Protein AF-A0A2A6E098-F1 (afdb_monomer)

Sequence (127 aa):
MRAETLWKKLKRRLKMRRQWLHFASVLVLPAALTAVSAMISPAATAGKGDAYFGIDRDGRLVLFDGPPREERAIRTFFQLDIERMESSLPSSYVEQLKKGVRVADADEFNSVLSTLADFAKEPAERS

Nearest PDB structures (foldseek):
  2y8q-assembly1_B  TM=2.035E-01  e=2.017E+00  Homo sapiens
  6t83-assembly1_Ey  TM=1.367E-01  e=2.287E+00  Saccharomyces cerevisiae
  5jus-assembly1_J  TM=1.683E-01  e=7.522E+00  Saccharomyces cerevisiae

InterPro domains:
  IPR015050 Bypass of forespore C, C-terminal [PF08955] (47-116)
  IPR038117 Bypass of forespore C, C-terminal domain superfamily [G3DSA:3.30.70.1740] (40-121)

Organism: NCBI:txid1906605

Radius of gyration: 22.94 Å; Cα contacts (8 Å, |Δi|>4): 121; chains: 1; bounding box: 68×32×40 Å

Foldseek 3Di:
DPPPPVVVVVVVPPPDDDDPPPPDDDDDDDDDDDDDDDDDDVPPVPDDFQWWWAADPQQWTFIFRPWDDPVGTPDTDAHFPVVVCPVPDDPVVNVCRHRTDTDRDDVSVVVVCVVRVVRGDDPPPDD

Structure 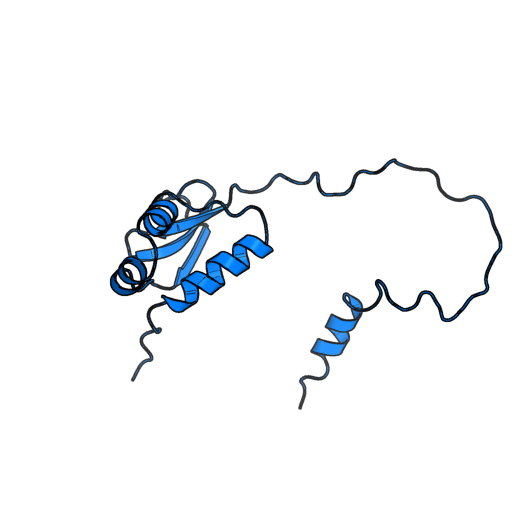(mmCIF, N/CA/C/O backbone):
data_AF-A0A2A6E098-F1
#
_entry.id   AF-A0A2A6E098-F1
#
loop_
_atom_site.group_PDB
_atom_site.id
_atom_site.type_symbol
_atom_site.label_atom_id
_atom_site.label_alt_id
_atom_site.label_comp_id
_atom_site.label_asym_id
_atom_site.label_entity_id
_atom_site.label_seq_id
_atom_site.pdbx_PDB_ins_code
_atom_site.Cartn_x
_atom_site.Cartn_y
_atom_site.Cartn_z
_atom_site.occupancy
_atom_site.B_iso_or_equiv
_atom_site.auth_seq_id
_atom_site.auth_comp_id
_atom_site.auth_asym_id
_atom_site.auth_atom_id
_atom_site.pdbx_PDB_model_num
ATOM 1 N N . MET A 1 1 ? 21.070 -20.381 25.158 1.00 49.50 1 MET A N 1
ATOM 2 C CA . MET A 1 1 ? 22.321 -20.705 24.423 1.00 49.50 1 MET A CA 1
ATOM 3 C C . MET A 1 1 ? 21.923 -21.277 23.061 1.00 49.50 1 MET A C 1
ATOM 5 O O . MET A 1 1 ? 21.384 -22.365 23.030 1.00 49.50 1 MET A O 1
ATOM 9 N N . ARG A 1 2 ? 21.973 -20.576 21.923 1.00 52.66 2 ARG A N 1
ATOM 10 C CA . ARG A 1 2 ? 23.168 -20.192 21.151 1.00 52.66 2 ARG A CA 1
ATOM 11 C C . ARG A 1 2 ? 22.784 -19.076 20.152 1.00 52.66 2 ARG A C 1
ATOM 13 O O . ARG A 1 2 ? 22.566 -19.337 18.977 1.00 52.66 2 ARG A O 1
ATOM 20 N N . ALA A 1 3 ? 22.724 -17.829 20.620 1.00 46.00 3 ALA A N 1
ATOM 21 C CA . ALA A 1 3 ? 22.670 -16.641 19.752 1.00 46.00 3 ALA A CA 1
ATOM 22 C C . ALA A 1 3 ? 24.078 -16.201 19.275 1.00 46.00 3 ALA A C 1
ATOM 24 O O . ALA A 1 3 ? 24.237 -15.223 18.550 1.00 46.00 3 ALA A O 1
ATOM 25 N N . GLU A 1 4 ? 25.126 -16.936 19.663 1.00 50.16 4 GLU A N 1
ATOM 26 C CA . GLU A 1 4 ? 26.529 -16.547 19.466 1.00 50.16 4 GLU A CA 1
ATOM 27 C C . GLU A 1 4 ? 27.113 -16.894 18.087 1.00 50.16 4 GLU A C 1
ATOM 29 O O . GLU A 1 4 ? 28.187 -16.411 17.722 1.00 50.16 4 GLU A O 1
ATOM 34 N N . THR A 1 5 ? 26.430 -17.709 17.280 1.00 59.97 5 THR A N 1
ATOM 35 C CA . THR A 1 5 ? 26.959 -18.151 15.977 1.00 59.97 5 THR A CA 1
ATOM 36 C C . THR A 1 5 ? 26.499 -17.281 14.809 1.00 59.97 5 THR A C 1
ATOM 38 O O . THR A 1 5 ? 27.184 -17.226 13.786 1.00 59.97 5 THR A O 1
ATOM 41 N N . LEU A 1 6 ? 25.400 -16.532 14.962 1.00 51.75 6 LEU A N 1
ATOM 42 C CA . LEU A 1 6 ? 24.876 -15.660 13.903 1.00 51.75 6 LEU A CA 1
ATOM 43 C C . LEU A 1 6 ? 25.537 -14.276 13.902 1.00 51.75 6 LEU A C 1
ATOM 45 O O . LEU A 1 6 ? 25.833 -13.735 12.836 1.00 51.75 6 LEU A O 1
ATOM 49 N N . TRP A 1 7 ? 25.915 -13.75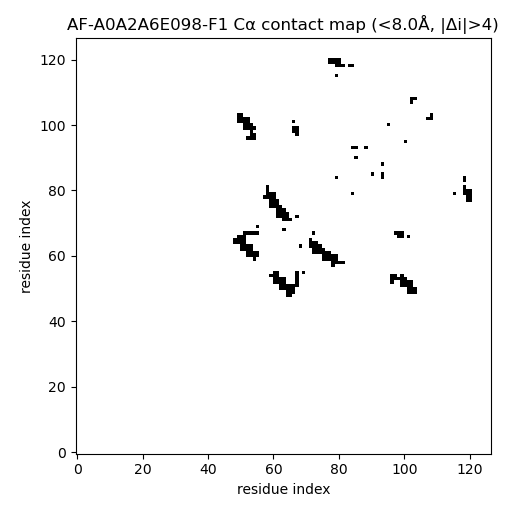3 15.072 1.00 45.97 7 TRP A N 1
ATOM 50 C CA . TRP A 1 7 ? 26.640 -12.481 15.168 1.00 45.97 7 TRP A CA 1
ATOM 51 C C . TRP A 1 7 ? 28.086 -12.579 14.649 1.00 45.97 7 TRP A C 1
ATOM 53 O O . TRP A 1 7 ? 28.615 -11.624 14.077 1.00 45.97 7 TRP A O 1
ATOM 63 N N . LYS A 1 8 ? 28.721 -13.760 14.761 1.00 52.34 8 LYS A N 1
ATOM 64 C CA . LYS A 1 8 ? 30.046 -14.034 14.168 1.00 52.34 8 LYS A CA 1
ATOM 65 C C . LYS A 1 8 ? 30.011 -14.082 12.634 1.00 52.34 8 LYS A C 1
ATOM 67 O O . LYS A 1 8 ? 30.988 -13.683 12.002 1.00 52.34 8 LYS A O 1
AT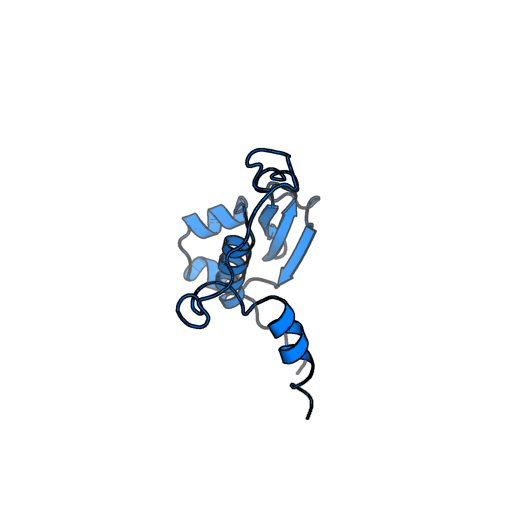OM 72 N N . LYS A 1 9 ? 28.891 -14.499 12.029 1.00 55.03 9 LYS A N 1
ATOM 73 C CA . LYS A 1 9 ? 28.685 -14.433 10.570 1.00 55.03 9 LYS A CA 1
ATOM 74 C C . LYS A 1 9 ? 28.370 -13.012 10.100 1.00 55.03 9 LYS A C 1
ATOM 76 O O . LYS A 1 9 ? 28.888 -12.594 9.069 1.00 55.03 9 LYS A O 1
ATOM 81 N N . LEU A 1 10 ? 27.609 -12.250 10.886 1.00 54.34 10 LEU A N 1
ATOM 82 C CA . LEU A 1 10 ? 27.246 -10.872 10.550 1.00 54.34 10 LEU A CA 1
ATOM 83 C C . LEU A 1 10 ? 28.434 -9.899 10.676 1.00 54.34 10 LEU A C 1
ATOM 85 O O . LEU A 1 10 ? 28.627 -9.020 9.833 1.00 54.34 10 LEU A O 1
ATOM 89 N N . LYS A 1 11 ? 29.334 -10.128 11.643 1.00 48.25 11 LYS A N 1
ATOM 90 C CA . LYS A 1 11 ? 30.598 -9.376 11.762 1.00 48.25 11 LYS A CA 1
ATOM 91 C C . LYS A 1 11 ? 31.553 -9.556 10.577 1.00 48.25 11 LYS A C 1
ATOM 93 O O . LYS A 1 11 ? 32.455 -8.740 10.424 1.00 48.25 11 LYS A O 1
ATOM 98 N N . ARG A 1 12 ? 31.351 -10.562 9.717 1.00 55.78 12 ARG A N 1
ATOM 99 C CA . ARG A 1 12 ? 32.166 -10.784 8.509 1.00 55.78 12 ARG A CA 1
ATOM 100 C C . ARG A 1 12 ? 31.788 -9.887 7.329 1.00 55.78 12 ARG A C 1
ATOM 102 O O . ARG A 1 12 ? 32.488 -9.904 6.322 1.00 55.78 12 ARG A O 1
ATOM 109 N N . ARG A 1 13 ? 30.704 -9.111 7.434 1.00 51.31 13 ARG A N 1
ATOM 110 C CA . ARG A 1 13 ? 30.254 -8.213 6.358 1.00 51.31 13 ARG A CA 1
ATOM 111 C C . ARG A 1 13 ? 30.014 -6.766 6.779 1.00 51.31 13 ARG A C 1
ATOM 113 O O . ARG A 1 13 ? 29.947 -5.929 5.889 1.00 51.31 13 ARG A O 1
ATOM 120 N N . LEU A 1 14 ? 29.928 -6.449 8.078 1.00 55.81 14 LEU A N 1
ATOM 121 C CA . LEU A 1 14 ? 29.440 -5.126 8.501 1.00 55.81 14 LEU A CA 1
ATOM 122 C C . LEU A 1 14 ? 30.371 -4.258 9.355 1.00 55.81 14 LEU A C 1
ATOM 124 O O . LEU A 1 14 ? 30.031 -3.110 9.615 1.00 55.81 14 LEU A O 1
ATOM 128 N N . LYS A 1 15 ? 31.540 -4.732 9.794 1.00 51.31 15 LYS A N 1
ATOM 129 C CA . LYS A 1 15 ? 32.429 -3.898 10.618 1.00 51.31 15 LYS A CA 1
ATOM 130 C C . LYS A 1 15 ? 33.829 -3.836 10.044 1.00 51.31 15 LYS A C 1
ATOM 132 O O . LYS A 1 15 ? 34.723 -4.473 10.569 1.00 51.31 15 LYS A O 1
ATOM 137 N N . MET A 1 16 ? 34.001 -3.058 8.982 1.00 53.78 16 MET A N 1
ATOM 138 C CA . MET A 1 16 ? 35.251 -2.334 8.724 1.00 53.78 16 MET A CA 1
ATOM 139 C C . MET A 1 16 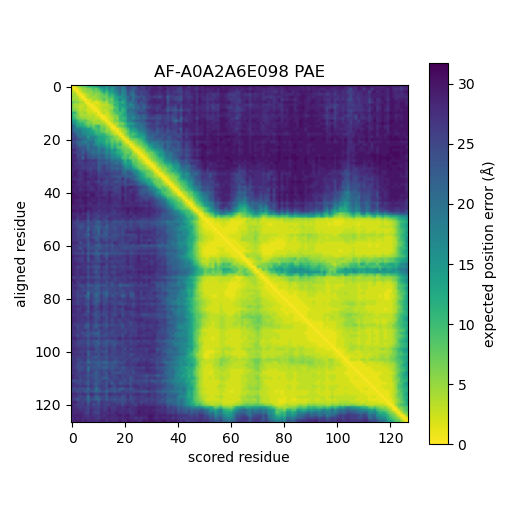? 35.047 -1.325 7.594 1.00 53.78 16 MET A C 1
ATOM 141 O O . MET A 1 16 ? 35.651 -1.405 6.533 1.00 53.78 16 MET A O 1
ATOM 145 N N . ARG A 1 17 ? 34.184 -0.336 7.818 1.00 54.56 17 ARG A N 1
ATOM 146 C CA . ARG A 1 17 ? 34.338 0.953 7.151 1.00 54.56 17 ARG A CA 1
ATOM 147 C C . ARG A 1 17 ? 34.087 2.045 8.177 1.00 54.56 17 ARG A C 1
ATOM 149 O O . ARG A 1 17 ? 32.995 2.138 8.723 1.00 54.56 17 ARG A O 1
ATOM 156 N N . ARG A 1 18 ? 35.122 2.880 8.348 1.00 52.22 18 ARG A N 1
ATOM 157 C CA . ARG A 1 18 ? 35.027 4.326 8.611 1.00 52.22 18 ARG A CA 1
ATOM 158 C C . ARG A 1 18 ? 35.335 4.881 10.011 1.00 52.22 18 ARG A C 1
ATOM 160 O O . ARG A 1 18 ? 35.027 6.043 10.233 1.00 52.22 18 ARG A O 1
ATOM 167 N N . GLN A 1 19 ? 36.026 4.154 10.905 1.00 56.03 19 GLN A N 1
ATOM 168 C CA . GLN A 1 19 ? 36.576 4.803 12.120 1.00 56.03 19 GLN A CA 1
ATOM 169 C C . GLN A 1 19 ? 37.881 4.226 12.711 1.00 56.03 19 GLN A C 1
ATOM 171 O O . GLN A 1 19 ? 38.194 4.470 13.868 1.00 56.03 19 GLN A O 1
ATOM 176 N N . TRP A 1 20 ? 38.676 3.491 11.928 1.00 49.81 20 TRP A N 1
ATOM 177 C CA . TRP A 1 20 ? 40.020 3.016 12.321 1.00 49.81 20 TRP A CA 1
ATOM 178 C C . TRP A 1 20 ? 41.096 3.577 11.375 1.00 49.81 20 TRP A C 1
ATOM 180 O O . TRP A 1 20 ? 41.935 2.850 10.868 1.00 49.81 20 TRP A O 1
ATOM 190 N N . LEU A 1 21 ? 41.034 4.879 11.079 1.00 51.88 21 LEU A N 1
ATOM 191 C CA . LEU A 1 21 ? 42.033 5.568 10.244 1.00 51.88 21 LEU A CA 1
ATOM 192 C C . LEU A 1 21 ? 43.069 6.368 11.057 1.00 51.88 21 LEU A C 1
ATOM 194 O O . LEU A 1 21 ? 43.827 7.135 10.480 1.00 51.88 21 LEU A O 1
ATOM 198 N N . HIS A 1 22 ? 43.153 6.164 12.376 1.00 46.78 22 HIS A N 1
ATOM 199 C CA . HIS A 1 22 ? 44.184 6.802 13.215 1.00 46.78 22 HIS A CA 1
ATOM 200 C C . HIS A 1 22 ? 45.027 5.825 14.047 1.00 46.78 22 HIS A C 1
ATOM 202 O O . HIS A 1 22 ? 45.912 6.264 14.773 1.00 46.78 22 HIS A O 1
ATOM 208 N N . PHE A 1 23 ? 44.816 4.512 13.919 1.00 49.53 23 PHE A N 1
ATOM 209 C CA . PHE A 1 23 ? 45.710 3.513 14.506 1.00 49.53 23 PHE A CA 1
ATOM 210 C C . PHE A 1 23 ? 46.336 2.671 13.396 1.00 49.53 23 PHE A C 1
ATOM 212 O O . PHE A 1 23 ? 45.623 2.051 12.615 1.00 49.53 23 PHE A O 1
ATOM 219 N N . ALA A 1 24 ? 47.667 2.647 13.387 1.00 44.69 24 ALA A N 1
ATOM 220 C CA . ALA A 1 24 ? 48.558 1.948 12.463 1.00 44.69 24 ALA A CA 1
ATOM 221 C C . ALA A 1 24 ? 48.807 2.641 11.111 1.00 44.69 24 ALA A C 1
ATOM 223 O O . ALA A 1 24 ? 48.620 2.096 10.027 1.00 44.69 24 ALA A O 1
ATOM 224 N N . SER A 1 25 ? 49.342 3.856 11.219 1.00 53.97 25 SER A N 1
ATOM 225 C CA . SER A 1 25 ? 50.489 4.308 10.429 1.00 53.97 25 SER A CA 1
ATOM 226 C C . SER A 1 25 ? 51.506 3.177 10.179 1.00 53.97 25 SER A C 1
ATOM 228 O O . SER A 1 25 ? 51.725 2.349 11.059 1.00 53.97 25 SER A O 1
ATOM 230 N N . VAL A 1 26 ? 52.206 3.259 9.041 1.00 52.09 26 VAL A N 1
ATOM 231 C CA . VAL A 1 26 ? 53.339 2.418 8.593 1.00 52.09 26 VAL A CA 1
ATOM 232 C C . VAL A 1 26 ? 52.945 1.194 7.755 1.00 52.09 26 VAL A C 1
ATOM 234 O O . VAL A 1 26 ? 52.836 0.085 8.257 1.00 52.09 26 VAL A O 1
ATOM 237 N N . LEU A 1 27 ? 52.842 1.394 6.436 1.00 48.28 27 LEU A N 1
ATOM 238 C CA . LEU A 1 27 ? 53.737 0.723 5.482 1.00 48.28 27 LEU A CA 1
ATOM 239 C C . LEU A 1 27 ? 53.648 1.429 4.117 1.00 48.28 27 LEU A C 1
ATOM 241 O O . LEU A 1 27 ? 52.679 1.283 3.376 1.00 48.28 27 LEU A O 1
ATOM 245 N N . VAL A 1 28 ? 54.665 2.222 3.798 1.00 56.12 28 VAL A N 1
ATOM 246 C CA . VAL A 1 28 ? 54.972 2.642 2.426 1.00 56.12 28 VAL A CA 1
ATOM 247 C C . VAL A 1 28 ? 55.873 1.562 1.831 1.00 56.12 28 VAL A C 1
ATOM 249 O O . VAL A 1 28 ? 56.811 1.162 2.510 1.00 56.12 28 VAL A O 1
ATOM 252 N N . LEU A 1 29 ? 55.596 1.104 0.605 1.00 45.66 29 LEU A N 1
ATOM 253 C CA . LEU A 1 29 ? 56.538 0.998 -0.529 1.00 45.66 29 LEU A CA 1
ATOM 254 C C . LEU A 1 29 ? 55.779 0.518 -1.800 1.00 45.66 29 LEU A C 1
ATOM 256 O O . LEU A 1 29 ? 54.704 -0.068 -1.677 1.00 45.66 29 LEU A O 1
ATOM 260 N N . PRO A 1 30 ? 56.265 0.848 -3.016 1.00 53.19 30 PRO A N 1
ATOM 261 C CA . PRO A 1 30 ? 55.425 1.226 -4.148 1.00 53.19 30 PRO A CA 1
ATOM 262 C C . PRO A 1 30 ? 55.452 0.239 -5.330 1.00 53.19 30 PRO A C 1
ATOM 264 O O . PRO A 1 30 ? 56.277 -0.663 -5.402 1.00 53.19 30 PRO A O 1
ATOM 267 N N . ALA A 1 31 ? 54.614 0.589 -6.310 1.00 51.94 31 ALA A N 1
ATOM 268 C CA . ALA A 1 31 ? 54.742 0.359 -7.750 1.00 51.94 31 ALA A CA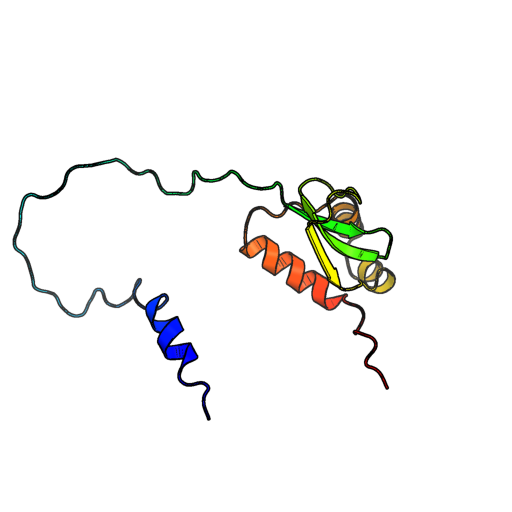 1
ATOM 269 C C . ALA A 1 31 ? 54.152 -0.923 -8.374 1.00 51.94 31 ALA A C 1
ATOM 271 O O . ALA A 1 31 ? 54.537 -2.050 -8.092 1.00 51.94 31 ALA A O 1
ATOM 272 N N . ALA A 1 32 ? 53.303 -0.641 -9.371 1.00 49.09 32 ALA A N 1
ATOM 273 C CA . ALA A 1 32 ? 53.090 -1.407 -10.597 1.00 49.09 32 ALA A CA 1
ATOM 274 C C . ALA A 1 32 ? 52.337 -2.743 -10.506 1.00 49.09 32 ALA A C 1
ATOM 276 O O . ALA A 1 32 ? 52.902 -3.798 -10.746 1.00 49.09 32 ALA A O 1
ATOM 277 N N . LEU A 1 33 ? 51.025 -2.676 -10.280 1.00 51.16 33 LEU A N 1
ATOM 278 C CA . LEU A 1 33 ? 50.003 -3.607 -10.792 1.00 51.16 33 LEU A CA 1
ATOM 279 C C . LEU A 1 33 ? 48.676 -3.038 -10.266 1.00 51.16 33 LEU A C 1
ATOM 281 O O . LEU A 1 33 ? 48.542 -2.830 -9.071 1.00 51.16 33 LEU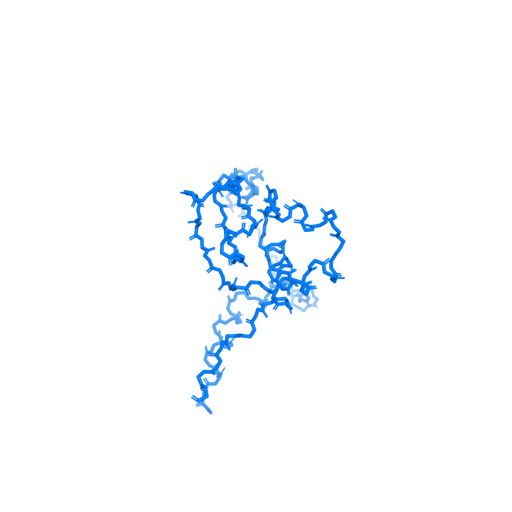 A O 1
ATOM 285 N N . THR A 1 34 ? 47.673 -2.640 -11.027 1.00 52.75 34 THR A N 1
ATOM 286 C CA . THR A 1 34 ? 47.149 -3.126 -12.293 1.00 52.75 34 THR A CA 1
ATOM 287 C C . THR A 1 34 ? 46.375 -1.975 -12.919 1.00 52.75 34 THR A C 1
ATOM 289 O O . THR A 1 34 ? 45.616 -1.277 -12.244 1.00 52.75 34 THR A O 1
ATOM 292 N N . ALA A 1 35 ? 46.530 -1.819 -14.227 1.00 48.28 35 ALA A N 1
ATOM 293 C CA . ALA A 1 35 ? 45.538 -1.160 -15.049 1.00 48.28 35 ALA A CA 1
ATOM 294 C C . ALA A 1 35 ? 44.134 -1.738 -14.789 1.00 48.28 35 ALA A C 1
ATOM 296 O O . ALA A 1 35 ? 43.993 -2.912 -14.457 1.00 48.28 35 ALA A O 1
ATOM 297 N N . VAL A 1 36 ? 43.128 -0.906 -15.050 1.00 49.50 36 VAL A N 1
ATOM 298 C CA . VAL A 1 36 ? 41.869 -1.222 -15.745 1.00 49.50 36 VAL A CA 1
ATOM 299 C C . VAL A 1 36 ? 40.659 -0.598 -15.054 1.00 49.50 36 VAL A C 1
ATOM 301 O O . VAL A 1 36 ? 40.255 -0.949 -13.952 1.00 49.50 36 VAL A O 1
ATOM 304 N N . SER A 1 37 ? 40.065 0.284 -15.854 1.00 49.03 37 SER A N 1
ATOM 305 C CA . SER A 1 37 ? 38.701 0.785 -15.845 1.00 49.03 37 SER A CA 1
ATOM 306 C C . SER A 1 37 ? 38.302 1.731 -14.721 1.00 49.03 37 SER A C 1
ATOM 308 O O . SER A 1 37 ? 37.915 1.350 -13.620 1.00 49.03 37 SER A O 1
ATOM 310 N N . ALA A 1 38 ? 38.323 3.006 -15.108 1.00 50.19 38 ALA A N 1
ATOM 311 C CA . ALA A 1 38 ? 37.237 3.955 -14.921 1.00 50.19 38 ALA A CA 1
ATOM 312 C C . ALA A 1 38 ? 35.997 3.397 -14.202 1.00 50.19 38 ALA A C 1
ATOM 314 O O . ALA A 1 38 ? 35.394 2.405 -14.618 1.00 50.19 38 ALA A O 1
ATOM 315 N N . MET A 1 39 ? 35.633 4.129 -13.152 1.00 48.09 39 MET A N 1
ATOM 316 C CA . MET A 1 39 ? 34.348 4.167 -12.467 1.00 48.09 39 MET A CA 1
ATOM 317 C C . MET A 1 39 ? 33.174 3.703 -13.339 1.00 48.09 39 MET A C 1
ATOM 319 O O . MET A 1 39 ? 32.534 4.493 -14.024 1.00 48.09 39 MET A O 1
ATOM 323 N N . ILE A 1 40 ? 32.822 2.430 -13.226 1.00 60.38 40 ILE A N 1
ATOM 324 C CA . ILE A 1 40 ? 31.432 2.016 -13.346 1.00 60.38 40 ILE A CA 1
ATOM 325 C C . ILE A 1 40 ? 31.093 1.473 -11.971 1.00 60.38 40 ILE A C 1
ATOM 327 O O . ILE A 1 40 ? 31.296 0.301 -11.657 1.00 60.38 40 ILE A O 1
ATOM 331 N N . SER A 1 41 ? 30.625 2.375 -11.108 1.00 41.38 41 SER A N 1
ATOM 332 C CA . SER A 1 41 ? 29.784 1.976 -9.989 1.00 41.38 41 SER A CA 1
ATOM 333 C C . SER A 1 41 ? 28.738 1.005 -10.542 1.00 41.38 41 SER A C 1
ATOM 335 O O . SER A 1 41 ? 28.072 1.356 -11.522 1.00 41.38 41 SER A O 1
ATOM 337 N N . PRO A 1 42 ? 28.514 -0.177 -9.949 1.00 48.00 42 PRO A N 1
ATOM 338 C CA . PRO A 1 42 ? 27.327 -0.961 -10.247 1.00 48.00 42 PRO A CA 1
ATOM 339 C C . PRO A 1 42 ? 26.105 -0.274 -9.609 1.00 48.00 42 PRO A C 1
ATOM 341 O O . PRO A 1 42 ? 25.437 -0.827 -8.749 1.00 48.00 42 PRO A O 1
ATOM 344 N N . ALA A 1 43 ? 25.837 0.968 -10.012 1.00 54.97 43 ALA A N 1
ATOM 345 C CA . ALA A 1 43 ? 24.509 1.564 -10.022 1.00 54.97 43 ALA A CA 1
ATOM 346 C C . ALA A 1 43 ? 23.817 1.303 -11.381 1.00 54.97 43 ALA A C 1
ATOM 348 O O . ALA A 1 43 ? 22.636 1.581 -11.541 1.00 54.97 43 ALA A O 1
ATOM 349 N N . ALA A 1 44 ? 24.531 0.717 -12.354 1.00 53.16 44 ALA A N 1
ATOM 350 C CA . ALA A 1 44 ? 24.033 0.403 -13.694 1.00 53.16 44 ALA A CA 1
ATOM 351 C C . ALA A 1 44 ? 23.615 -1.071 -13.872 1.00 53.16 44 ALA A C 1
ATOM 353 O O . ALA A 1 44 ? 23.773 -1.657 -14.938 1.00 53.16 44 ALA A O 1
ATOM 354 N N . THR A 1 45 ? 23.046 -1.689 -12.837 1.00 40.19 45 THR A N 1
ATOM 355 C CA . THR A 1 45 ? 22.041 -2.745 -13.062 1.00 40.19 45 THR A CA 1
ATOM 356 C C . THR A 1 45 ? 20.695 -2.284 -12.513 1.00 40.19 45 THR A C 1
ATOM 358 O O . THR A 1 45 ? 19.978 -3.029 -11.855 1.00 40.19 45 THR A O 1
ATOM 361 N N . ALA A 1 46 ? 20.355 -1.022 -12.800 1.00 44.59 46 ALA A N 1
ATOM 362 C CA . ALA A 1 46 ? 18.981 -0.552 -12.879 1.00 44.59 46 ALA A CA 1
ATOM 363 C C . ALA A 1 46 ? 18.309 -1.280 -14.048 1.00 44.59 46 ALA A C 1
ATOM 365 O O . ALA A 1 46 ? 18.265 -0.825 -15.185 1.00 44.59 46 ALA A O 1
ATOM 366 N N . GLY A 1 47 ? 17.884 -2.495 -13.769 1.00 58.00 47 GLY A N 1
ATOM 367 C CA . GLY A 1 47 ? 17.102 -3.298 -14.675 1.00 58.00 47 GLY A CA 1
ATOM 368 C C . GLY A 1 47 ? 16.691 -4.516 -13.898 1.00 58.00 47 GLY A C 1
ATOM 369 O O . GLY A 1 47 ? 17.495 -5.439 -13.813 1.00 58.00 47 GLY A O 1
ATOM 370 N N . LYS A 1 48 ? 15.504 -4.469 -13.281 1.00 52.69 48 LYS A N 1
ATOM 371 C CA . LYS A 1 48 ? 14.689 -5.630 -12.884 1.00 52.69 48 LYS A CA 1
ATOM 372 C C . LYS A 1 48 ? 13.461 -5.165 -12.100 1.00 52.69 48 LYS A C 1
ATOM 374 O O . LYS A 1 48 ? 13.565 -4.933 -10.904 1.00 52.69 48 LYS A O 1
ATOM 379 N N . GLY A 1 49 ? 12.329 -5.086 -12.793 1.00 57.31 49 GLY A N 1
ATOM 380 C CA . GLY A 1 49 ? 11.006 -4.996 -12.182 1.00 57.31 49 GLY A CA 1
ATOM 381 C C . GLY A 1 49 ? 10.668 -3.609 -11.658 1.00 57.31 49 GLY A C 1
ATOM 382 O O . GLY A 1 49 ? 11.227 -3.116 -10.685 1.00 57.31 49 GLY A O 1
ATOM 383 N N . ASP A 1 50 ? 9.716 -2.983 -12.316 1.00 75.00 50 ASP A N 1
ATOM 384 C CA . ASP A 1 50 ? 8.992 -1.840 -11.796 1.00 75.00 50 ASP A CA 1
ATOM 385 C C . ASP A 1 50 ? 8.112 -2.381 -10.654 1.00 75.00 50 ASP A C 1
ATOM 387 O O . ASP A 1 50 ? 7.041 -2.902 -10.913 1.00 75.00 50 ASP A O 1
ATOM 391 N N . ALA A 1 51 ? 8.593 -2.407 -9.407 1.00 85.00 51 ALA A N 1
ATOM 392 C CA . ALA A 1 51 ? 7.872 -3.031 -8.294 1.00 85.00 51 ALA A CA 1
ATOM 393 C C . ALA A 1 51 ? 6.883 -2.041 -7.662 1.00 85.00 51 ALA A C 1
ATOM 395 O O . ALA A 1 51 ? 7.248 -0.900 -7.380 1.00 85.00 51 ALA A O 1
ATOM 396 N N . TYR A 1 52 ? 5.636 -2.462 -7.435 1.00 91.56 52 TYR A N 1
ATOM 397 C CA . TYR A 1 52 ? 4.591 -1.597 -6.875 1.00 91.56 52 TYR A CA 1
ATOM 398 C C . TYR A 1 52 ? 3.916 -2.257 -5.683 1.00 91.56 52 TYR A C 1
ATOM 400 O O . TYR A 1 52 ? 3.458 -3.393 -5.781 1.00 91.56 52 TYR A O 1
ATOM 408 N N . PHE A 1 53 ? 3.791 -1.535 -4.574 1.00 92.38 53 PHE A N 1
ATOM 409 C CA . PHE A 1 53 ? 2.861 -1.905 -3.515 1.00 92.38 53 PHE A CA 1
ATOM 410 C C . PHE A 1 53 ? 1.452 -1.475 -3.888 1.00 92.38 53 PHE A C 1
ATOM 412 O O . PHE A 1 53 ? 1.227 -0.328 -4.271 1.00 92.38 53 PHE A O 1
ATOM 419 N N . GLY A 1 54 ? 0.496 -2.378 -3.730 1.00 92.38 54 GLY A N 1
ATOM 420 C CA . GLY A 1 54 ? -0.909 -2.059 -3.896 1.00 92.38 54 GLY A CA 1
ATOM 421 C C . GLY A 1 54 ? -1.810 -2.955 -3.070 1.00 92.38 54 GLY A C 1
ATOM 422 O O . GLY A 1 54 ? -1.350 -3.827 -2.329 1.00 92.38 54 GLY A O 1
ATOM 423 N N . ILE A 1 55 ? -3.107 -2.716 -3.211 1.00 91.56 55 ILE A N 1
ATOM 424 C CA . ILE A 1 55 ? -4.148 -3.462 -2.513 1.00 91.56 55 ILE A CA 1
ATOM 425 C C . ILE A 1 55 ? -4.896 -4.299 -3.545 1.00 91.56 55 ILE A C 1
ATOM 427 O O . ILE A 1 55 ? -5.375 -3.774 -4.548 1.00 91.56 55 ILE A O 1
ATOM 431 N N . ASP A 1 56 ? -4.956 -5.606 -3.312 1.00 90.38 56 ASP A N 1
ATOM 432 C CA . ASP A 1 56 ? -5.730 -6.536 -4.135 1.00 90.38 56 ASP A CA 1
ATOM 433 C C . ASP A 1 56 ? -7.236 -6.445 -3.819 1.00 90.38 56 ASP A C 1
ATOM 435 O O . ASP A 1 56 ? -7.631 -5.850 -2.816 1.00 90.38 56 ASP A O 1
ATOM 439 N N . ARG A 1 57 ? -8.094 -7.067 -4.637 1.00 87.50 57 ARG A N 1
ATOM 440 C CA . ARG A 1 57 ? -9.558 -7.070 -4.437 1.00 87.50 57 ARG A CA 1
ATOM 441 C C . ARG A 1 57 ? -10.008 -7.550 -3.061 1.00 87.50 57 ARG A C 1
ATOM 443 O O . ARG A 1 57 ? -11.037 -7.106 -2.566 1.00 87.50 57 ARG A O 1
ATOM 450 N N . ASP A 1 58 ? -9.232 -8.439 -2.458 1.00 88.38 58 ASP A N 1
ATOM 451 C CA . ASP A 1 58 ? -9.503 -8.987 -1.130 1.00 88.38 58 ASP A CA 1
ATOM 452 C C . ASP A 1 58 ? -9.108 -8.018 0.006 1.00 88.38 58 ASP A C 1
ATOM 454 O O . ASP A 1 58 ? -9.324 -8.298 1.176 1.00 88.38 58 ASP A O 1
ATOM 458 N N . GLY A 1 59 ? -8.509 -6.861 -0.305 1.00 90.62 59 GLY A N 1
ATOM 459 C CA . GLY A 1 59 ? -8.002 -5.907 0.688 1.00 90.62 59 GLY A CA 1
ATOM 460 C C . GLY A 1 59 ? -6.623 -6.278 1.248 1.00 90.62 59 GLY A C 1
ATOM 461 O O . GLY A 1 59 ? -6.226 -5.803 2.311 1.00 90.62 59 GLY A O 1
ATOM 462 N N . ARG A 1 60 ? -5.879 -7.145 0.557 1.00 92.88 60 ARG A N 1
ATOM 463 C CA . ARG A 1 60 ? -4.541 -7.588 0.973 1.00 92.88 60 ARG A CA 1
ATOM 464 C C . ARG A 1 60 ? -3.467 -6.673 0.407 1.00 92.88 60 ARG A C 1
ATOM 466 O O . ARG A 1 60 ? -3.546 -6.288 -0.758 1.00 92.88 60 ARG A O 1
ATOM 473 N N . LEU A 1 61 ? -2.433 -6.397 1.198 1.00 92.94 61 LEU A N 1
ATOM 474 C CA . LEU A 1 61 ? -1.221 -5.749 0.708 1.00 92.94 61 LEU A CA 1
ATOM 475 C C . LEU A 1 61 ? -0.446 -6.727 -0.183 1.00 92.94 61 LEU A C 1
ATOM 477 O O . LEU A 1 61 ? -0.069 -7.822 0.252 1.00 92.94 61 LEU A O 1
ATOM 481 N N . VAL A 1 62 ? -0.195 -6.321 -1.424 1.00 92.50 62 VAL A N 1
ATOM 482 C CA . VAL A 1 62 ? 0.465 -7.132 -2.451 1.00 92.50 62 VAL A CA 1
ATOM 483 C C . VAL A 1 62 ? 1.562 -6.316 -3.136 1.00 92.50 62 VAL A C 1
ATOM 485 O O . VAL A 1 62 ? 1.406 -5.120 -3.373 1.00 92.50 62 VAL A O 1
ATOM 488 N N . LEU A 1 63 ? 2.681 -6.971 -3.449 1.00 91.56 63 LEU A N 1
ATOM 489 C CA . LEU A 1 63 ? 3.704 -6.451 -4.355 1.00 91.56 63 LEU A CA 1
ATOM 490 C C . LEU A 1 63 ? 3.412 -6.929 -5.779 1.00 91.56 63 LEU A C 1
ATOM 492 O O . LEU A 1 63 ? 3.268 -8.134 -5.996 1.00 91.56 63 LEU A O 1
ATOM 496 N N . PHE A 1 64 ? 3.379 -6.011 -6.736 1.00 90.25 64 PHE A N 1
ATOM 497 C CA . PHE A 1 64 ? 3.114 -6.261 -8.152 1.00 90.25 64 PHE A CA 1
ATOM 498 C C . PHE A 1 64 ? 4.355 -6.012 -9.018 1.00 90.25 64 PHE A C 1
ATOM 500 O O . PHE A 1 64 ? 5.181 -5.156 -8.690 1.00 90.25 64 PHE A O 1
ATOM 507 N N . ASP A 1 65 ? 4.466 -6.747 -10.132 1.00 86.12 65 ASP A N 1
ATOM 508 C CA . ASP A 1 65 ? 5.444 -6.497 -11.203 1.00 86.12 65 ASP A CA 1
ATOM 509 C C . ASP A 1 65 ? 4.845 -5.523 -12.233 1.00 86.12 65 ASP A C 1
ATOM 511 O O . ASP A 1 65 ? 4.208 -5.888 -13.229 1.00 86.12 65 ASP A O 1
ATOM 515 N N . GLY A 1 66 ? 4.985 -4.241 -11.941 1.00 82.50 66 GLY A N 1
ATOM 516 C CA . GLY A 1 66 ? 4.344 -3.123 -12.617 1.00 82.50 66 GLY A CA 1
ATOM 517 C C . GLY A 1 66 ? 3.111 -2.615 -11.864 1.00 82.50 66 GLY A C 1
ATOM 518 O O . GLY A 1 66 ? 2.850 -3.032 -10.734 1.00 82.50 66 GLY A O 1
ATOM 519 N N . PRO A 1 67 ? 2.333 -1.709 -12.481 1.00 77.50 67 PRO A N 1
ATOM 520 C CA . PRO A 1 67 ? 1.116 -1.170 -11.883 1.00 77.50 67 PRO A CA 1
ATOM 521 C C . PRO A 1 67 ? 0.158 -2.289 -11.440 1.00 77.50 67 PRO A C 1
ATOM 523 O O . PRO A 1 67 ? 0.061 -3.301 -12.146 1.00 77.50 67 PRO A O 1
ATOM 526 N N . PRO A 1 68 ? -0.572 -2.114 -10.323 1.00 73.31 68 PRO A N 1
ATOM 527 C CA . PRO A 1 68 ? -1.434 -3.136 -9.748 1.00 73.31 68 PRO A CA 1
ATOM 528 C C . PRO A 1 68 ? -2.475 -3.606 -10.764 1.00 73.31 68 PRO A C 1
ATOM 530 O O . PRO A 1 68 ? -3.403 -2.892 -11.147 1.00 73.31 68 PRO A O 1
ATOM 533 N N . ARG A 1 69 ? -2.276 -4.840 -11.222 1.00 72.19 69 ARG A N 1
ATOM 534 C CA . ARG A 1 69 ? -3.200 -5.650 -12.013 1.00 72.19 69 ARG A CA 1
ATOM 535 C C . ARG A 1 69 ? -3.176 -7.036 -11.391 1.00 72.19 69 ARG A C 1
ATOM 537 O O . ARG A 1 69 ? -2.092 -7.550 -11.122 1.00 72.19 69 ARG A O 1
ATOM 544 N N . GLU A 1 70 ? -4.345 -7.630 -11.172 1.00 63.91 70 GLU A N 1
ATOM 545 C CA . GLU A 1 70 ? -4.494 -8.900 -10.439 1.00 63.91 70 GLU A CA 1
ATOM 546 C C . GLU A 1 70 ? -3.584 -10.020 -10.979 1.00 63.91 70 GLU A C 1
ATOM 548 O O . GLU A 1 70 ? -3.008 -10.778 -10.206 1.00 63.91 70 GLU A O 1
ATOM 553 N N . GLU A 1 71 ? -3.349 -10.066 -12.293 1.00 65.94 71 GLU A N 1
ATOM 554 C CA . GLU A 1 71 ? -2.494 -11.072 -12.945 1.00 65.94 71 GLU A CA 1
ATOM 555 C C . GLU A 1 71 ? -0.978 -10.895 -12.715 1.00 65.94 71 GLU A C 1
ATOM 557 O O . GLU A 1 71 ? -0.195 -11.730 -13.163 1.00 65.94 71 GLU A O 1
ATOM 562 N N . ARG A 1 72 ? -0.526 -9.831 -12.033 1.00 79.00 72 ARG A N 1
ATOM 563 C CA . ARG A 1 72 ? 0.907 -9.532 -11.814 1.00 79.00 72 ARG A CA 1
ATOM 564 C C . ARG A 1 72 ? 1.337 -9.513 -10.349 1.00 79.00 72 ARG A C 1
ATOM 566 O O . ARG A 1 72 ? 2.380 -8.945 -10.022 1.00 79.00 72 ARG A O 1
ATOM 573 N N . ALA A 1 73 ? 0.544 -10.104 -9.460 1.00 86.44 73 ALA A N 1
ATOM 574 C CA . ALA A 1 73 ? 0.903 -10.234 -8.054 1.00 86.44 73 ALA A CA 1
ATOM 575 C C . ALA A 1 73 ? 2.162 -11.109 -7.892 1.00 86.44 73 ALA A C 1
ATOM 577 O O . ALA A 1 73 ? 2.147 -12.303 -8.180 1.00 86.44 73 ALA A O 1
ATOM 578 N N . ILE A 1 74 ? 3.253 -10.515 -7.406 1.00 88.00 74 ILE A N 1
ATOM 579 C CA . ILE A 1 74 ? 4.502 -11.218 -7.084 1.00 88.00 74 ILE A CA 1
ATOM 580 C C . ILE A 1 74 ? 4.380 -11.879 -5.712 1.00 88.00 74 ILE A C 1
ATOM 582 O O . ILE A 1 74 ? 4.792 -13.023 -5.517 1.00 88.00 74 ILE A O 1
ATOM 586 N N . ARG A 1 75 ? 3.868 -11.130 -4.725 1.00 88.81 75 ARG A N 1
ATOM 587 C CA . ARG A 1 75 ? 3.809 -11.584 -3.334 1.00 88.81 75 ARG A CA 1
ATOM 588 C C . ARG A 1 75 ? 2.713 -10.885 -2.549 1.00 88.81 75 ARG A C 1
ATOM 590 O O . ARG A 1 75 ? 2.663 -9.661 -2.508 1.00 88.81 75 ARG A O 1
ATOM 597 N N . THR A 1 76 ? 1.911 -11.674 -1.849 1.00 91.25 76 THR A N 1
ATOM 598 C CA . THR A 1 76 ? 0.947 -11.200 -0.851 1.00 91.25 76 THR A CA 1
ATOM 599 C C . THR A 1 76 ? 1.591 -11.195 0.534 1.00 91.25 76 THR A C 1
ATOM 601 O O . THR A 1 76 ? 2.296 -12.145 0.883 1.00 91.25 76 THR A O 1
ATOM 604 N N . PHE A 1 77 ? 1.368 -10.135 1.314 1.00 90.44 77 PH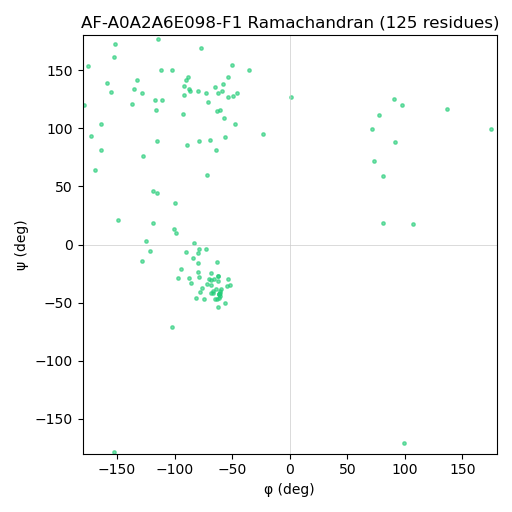E A N 1
ATOM 605 C CA . PHE A 1 77 ? 1.920 -10.000 2.667 1.00 90.44 77 PHE A CA 1
ATOM 606 C C . PHE A 1 77 ? 0.877 -10.306 3.739 1.00 90.44 77 PHE A C 1
ATOM 608 O O . PHE A 1 77 ? 0.964 -11.338 4.397 1.00 90.44 77 PHE A O 1
ATOM 615 N N . PHE A 1 78 ? -0.100 -9.417 3.910 1.00 91.94 78 PHE A N 1
ATOM 616 C CA . PHE A 1 78 ? -1.119 -9.506 4.952 1.00 91.94 78 PHE A CA 1
ATOM 617 C C . PHE A 1 78 ? -2.406 -8.809 4.516 1.00 91.94 78 PHE A C 1
ATOM 619 O O . PHE A 1 78 ? -2.417 -7.997 3.589 1.00 91.94 78 PHE A O 1
ATOM 626 N N . GLN A 1 79 ? -3.497 -9.152 5.193 1.00 93.12 79 GLN A N 1
ATOM 627 C CA . GLN A 1 79 ? -4.773 -8.470 5.052 1.00 93.12 79 GLN A CA 1
ATOM 628 C C . GLN A 1 79 ? -4.692 -7.099 5.725 1.00 93.12 79 GLN A C 1
ATOM 630 O O . GLN A 1 79 ? -4.279 -7.017 6.879 1.00 93.12 79 GLN A O 1
ATOM 635 N N . LEU A 1 80 ? -5.102 -6.040 5.030 1.00 92.50 80 LEU A N 1
ATOM 636 C CA . LEU A 1 80 ? -5.219 -4.715 5.629 1.00 92.50 80 LEU A CA 1
ATOM 637 C C . LEU A 1 80 ? -6.603 -4.536 6.255 1.00 92.50 80 LEU A C 1
ATOM 639 O O . LEU A 1 80 ? -7.619 -5.003 5.722 1.00 92.50 80 LEU A O 1
ATOM 643 N N . ASP A 1 81 ? -6.641 -3.829 7.378 1.00 93.81 81 ASP A N 1
ATOM 644 C CA . ASP A 1 81 ? -7.852 -3.224 7.907 1.00 93.81 81 ASP A CA 1
ATOM 645 C C . ASP A 1 81 ? -8.142 -1.936 7.127 1.00 93.81 81 ASP A C 1
ATOM 647 O O . ASP A 1 81 ? -7.633 -0.861 7.445 1.00 93.81 81 ASP A O 1
ATOM 651 N N . ILE A 1 82 ? -8.897 -2.073 6.030 1.00 90.75 82 ILE A N 1
ATOM 652 C CA . ILE A 1 82 ? -9.170 -0.971 5.099 1.00 90.75 82 ILE A CA 1
ATOM 653 C C . ILE A 1 82 ? -9.894 0.179 5.802 1.00 90.75 82 ILE A C 1
ATOM 655 O O . ILE A 1 82 ? -9.534 1.329 5.580 1.00 90.75 82 ILE A O 1
ATOM 659 N N . GLU A 1 83 ? -10.838 -0.117 6.696 1.00 91.00 83 GLU A N 1
ATOM 660 C CA . GLU A 1 83 ? -11.591 0.903 7.436 1.00 91.00 83 GLU A CA 1
ATOM 661 C C . GLU A 1 83 ? -10.670 1.727 8.342 1.00 91.00 83 GLU A C 1
ATOM 663 O O . GLU A 1 83 ? -10.698 2.965 8.323 1.00 91.00 83 GLU A O 1
ATOM 668 N N . ARG A 1 84 ? -9.794 1.052 9.098 1.00 92.00 84 ARG A N 1
ATOM 669 C CA . ARG A 1 84 ? -8.815 1.725 9.958 1.00 92.00 84 ARG A CA 1
ATOM 670 C C . ARG A 1 84 ? -7.783 2.499 9.142 1.00 92.00 84 ARG A C 1
ATOM 672 O O . ARG A 1 84 ? -7.431 3.621 9.513 1.00 92.00 84 ARG A O 1
ATOM 679 N N . MET A 1 85 ? -7.307 1.925 8.041 1.00 92.44 85 MET A N 1
ATOM 680 C CA . MET A 1 85 ? -6.327 2.553 7.159 1.00 92.44 85 MET A CA 1
ATOM 681 C C . MET A 1 85 ? -6.899 3.812 6.492 1.00 92.44 85 MET A C 1
ATOM 683 O O . MET A 1 85 ? -6.244 4.850 6.511 1.00 92.44 85 MET A O 1
ATOM 687 N N . GLU A 1 86 ? -8.119 3.755 5.950 1.00 91.44 86 GLU A N 1
ATOM 688 C CA . GLU A 1 86 ? -8.797 4.897 5.316 1.00 91.44 86 GLU A CA 1
ATOM 689 C C . GLU A 1 86 ? -9.127 6.017 6.305 1.00 91.44 86 GLU A C 1
ATOM 691 O O . GLU A 1 86 ? -9.108 7.186 5.927 1.00 91.44 86 GLU A O 1
ATOM 696 N N . SER A 1 87 ? -9.367 5.674 7.574 1.00 92.69 87 SER A N 1
ATOM 697 C CA . SER A 1 87 ? -9.591 6.659 8.638 1.00 92.69 87 SER A CA 1
ATOM 698 C C . SER A 1 87 ? -8.295 7.288 9.165 1.00 92.69 87 SER A C 1
ATOM 700 O O . SER A 1 87 ? -8.315 8.418 9.652 1.00 92.69 87 SER A O 1
ATOM 702 N N . SER A 1 88 ? -7.172 6.565 9.098 1.00 91.12 88 SER A N 1
ATOM 703 C CA . SER A 1 88 ? -5.891 6.996 9.685 1.00 91.12 88 SER A CA 1
ATOM 704 C C . SER A 1 88 ? -4.946 7.654 8.678 1.00 91.12 88 SER A C 1
ATOM 706 O O . SER A 1 88 ? -4.114 8.474 9.066 1.00 91.12 88 SER A O 1
ATOM 708 N N . LEU A 1 89 ? -5.032 7.289 7.396 1.00 89.19 89 LEU A N 1
ATOM 709 C CA . LEU A 1 89 ? -4.167 7.806 6.338 1.00 89.19 89 LEU A CA 1
ATOM 710 C C . LEU A 1 89 ? -4.883 8.865 5.490 1.00 89.19 89 LEU A C 1
ATOM 712 O O . LEU A 1 89 ? -6.090 8.780 5.271 1.00 89.19 89 LEU A O 1
ATOM 716 N N . PRO A 1 90 ? -4.147 9.844 4.930 1.00 91.88 90 PRO A N 1
ATOM 717 C CA . PRO A 1 90 ? -4.721 10.792 3.983 1.00 91.88 90 PRO A CA 1
ATOM 718 C C . PRO A 1 90 ? -5.327 10.062 2.783 1.00 91.88 90 PRO A C 1
ATOM 720 O O . PRO A 1 90 ? -4.683 9.182 2.206 1.00 91.88 90 PRO A O 1
ATOM 723 N N . SER A 1 91 ? -6.508 10.487 2.326 1.00 88.38 91 SER A N 1
ATOM 724 C CA . SER A 1 91 ? -7.185 9.863 1.178 1.00 88.38 91 SER A CA 1
ATOM 725 C C . SER A 1 91 ? -6.296 9.818 -0.070 1.00 88.38 91 SER A C 1
ATOM 727 O O . SER A 1 91 ? -6.285 8.823 -0.784 1.00 88.38 91 SER A O 1
ATOM 729 N N . SER A 1 92 ? -5.462 10.840 -0.290 1.00 89.19 92 SER A N 1
ATOM 730 C CA . SER A 1 92 ? -4.485 10.867 -1.388 1.00 89.19 92 SER A CA 1
ATOM 731 C C . SER A 1 92 ? -3.437 9.754 -1.309 1.00 89.19 92 SER A C 1
ATOM 733 O O . SER A 1 92 ? -2.938 9.319 -2.343 1.00 89.19 92 SER A O 1
ATOM 735 N N . TYR A 1 93 ? -3.065 9.311 -0.108 1.00 88.69 93 TYR A N 1
ATOM 736 C CA . TYR A 1 93 ? -2.110 8.221 0.085 1.00 88.69 93 TYR A CA 1
ATOM 737 C C . TYR A 1 93 ? -2.776 6.861 -0.147 1.00 88.69 93 TYR A C 1
ATOM 739 O O . TYR A 1 93 ? -2.225 6.013 -0.845 1.00 88.69 93 TYR A O 1
ATOM 747 N N . VAL A 1 94 ? -4.009 6.687 0.337 1.00 89.06 94 VAL A N 1
ATOM 748 C CA . VAL A 1 94 ? -4.813 5.487 0.054 1.00 89.06 94 VAL A CA 1
ATOM 749 C C . VAL A 1 94 ? -5.071 5.336 -1.447 1.00 89.06 94 VAL A C 1
ATOM 751 O O . VAL A 1 94 ? -4.914 4.253 -2.003 1.00 89.06 94 VAL A O 1
ATOM 754 N N . GLU A 1 95 ? -5.417 6.426 -2.128 1.00 89.94 95 GLU A N 1
ATOM 755 C CA . GLU A 1 95 ? -5.604 6.453 -3.581 1.00 89.94 95 GLU A CA 1
ATOM 756 C C . GLU A 1 95 ? -4.327 6.058 -4.335 1.00 89.94 95 GLU A C 1
ATOM 758 O O . GLU A 1 95 ? -4.392 5.353 -5.341 1.00 89.94 95 GLU A O 1
ATOM 763 N N . GLN A 1 96 ? -3.155 6.482 -3.851 1.00 90.31 96 GLN A N 1
ATOM 764 C CA . GLN A 1 96 ? -1.869 6.064 -4.413 1.00 90.31 96 GLN A CA 1
ATOM 765 C C . GLN A 1 96 ? -1.610 4.574 -4.192 1.00 90.31 96 GLN A C 1
ATOM 767 O O . GLN A 1 96 ? -1.163 3.906 -5.114 1.00 90.31 96 GLN A O 1
ATOM 772 N N . LEU A 1 97 ? -1.958 4.028 -3.027 1.00 89.38 97 LEU A N 1
ATOM 773 C CA . LEU A 1 97 ? -1.912 2.586 -2.765 1.00 89.38 97 LEU A CA 1
ATOM 774 C C . LEU A 1 97 ? -2.836 1.793 -3.690 1.00 89.38 97 LEU A C 1
ATOM 776 O O . LEU A 1 97 ? -2.423 0.778 -4.243 1.00 89.38 97 LEU A O 1
ATOM 780 N N . LYS A 1 98 ? -4.055 2.281 -3.931 1.00 87.94 98 LYS A N 1
ATOM 781 C CA . LYS A 1 98 ? -4.990 1.676 -4.894 1.00 87.94 98 LYS A CA 1
ATOM 782 C C . LYS A 1 98 ? -4.451 1.740 -6.330 1.00 87.94 98 LYS A C 1
ATOM 784 O O . LYS A 1 98 ? -4.611 0.790 -7.089 1.00 87.94 98 LYS A O 1
ATOM 789 N N . LYS A 1 99 ? -3.783 2.838 -6.701 1.00 87.81 99 LYS A N 1
ATOM 790 C CA . LYS A 1 99 ? -3.142 3.029 -8.019 1.00 87.81 99 LYS A CA 1
ATOM 791 C C . LYS A 1 99 ? -1.786 2.333 -8.155 1.00 87.81 99 LYS A C 1
ATOM 793 O O . LYS A 1 99 ? -1.318 2.159 -9.277 1.00 87.81 99 LYS A O 1
ATOM 798 N N . GLY A 1 100 ? -1.185 1.928 -7.041 1.00 89.31 100 GLY A N 1
ATOM 799 C CA . GLY A 1 100 ? 0.154 1.366 -6.954 1.00 89.31 100 GLY A CA 1
ATOM 800 C C . GLY A 1 100 ? 1.192 2.407 -6.548 1.00 89.31 100 GLY A C 1
ATOM 801 O O . GLY A 1 100 ? 1.448 3.362 -7.282 1.00 89.31 100 GLY A O 1
ATOM 802 N N . VAL A 1 101 ? 1.861 2.170 -5.423 1.00 89.62 101 VAL A N 1
ATOM 803 C CA . VAL A 1 101 ? 3.028 2.939 -4.979 1.00 89.62 101 VAL A CA 1
ATOM 804 C C . VAL A 1 101 ? 4.281 2.243 -5.484 1.00 89.62 101 VAL A C 1
ATOM 806 O O . VAL A 1 101 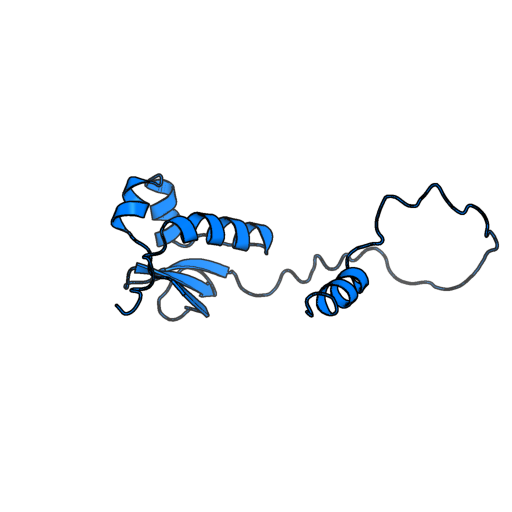? 4.597 1.134 -5.051 1.00 89.62 101 VAL A O 1
ATOM 809 N N . ARG A 1 102 ? 4.987 2.885 -6.415 1.00 88.94 102 ARG A N 1
ATOM 810 C CA . ARG A 1 102 ? 6.255 2.374 -6.943 1.00 88.94 102 ARG A CA 1
ATOM 811 C C . ARG A 1 102 ? 7.304 2.353 -5.835 1.00 88.94 102 ARG A C 1
ATOM 813 O O . ARG A 1 102 ? 7.428 3.341 -5.123 1.00 88.94 102 ARG A O 1
ATOM 820 N N . VAL A 1 103 ? 8.061 1.262 -5.754 1.00 87.56 103 VAL A N 1
ATOM 821 C CA . VAL A 1 103 ? 9.204 1.108 -4.852 1.00 87.56 103 VAL A CA 1
ATOM 822 C C . VAL A 1 103 ? 10.497 0.940 -5.638 1.00 87.56 103 VAL A C 1
ATOM 824 O O . VAL A 1 103 ? 10.652 -0.023 -6.390 1.00 87.56 103 VAL A O 1
ATOM 827 N N . ALA A 1 104 ? 11.414 1.898 -5.500 1.00 83.12 104 ALA A N 1
ATOM 828 C CA . ALA A 1 104 ? 12.659 1.930 -6.275 1.00 83.12 104 ALA A CA 1
ATOM 829 C C . ALA A 1 104 ? 13.806 1.134 -5.629 1.00 83.12 104 ALA A C 1
ATOM 831 O O . ALA A 1 104 ? 14.687 0.631 -6.332 1.00 83.12 104 ALA A O 1
ATOM 832 N N . ASP A 1 105 ? 13.800 1.019 -4.302 1.00 84.00 105 ASP A N 1
ATOM 833 C CA . ASP A 1 105 ? 14.882 0.416 -3.534 1.00 84.00 105 ASP A CA 1
ATOM 834 C C . ASP A 1 105 ? 14.400 -0.215 -2.219 1.00 84.00 105 ASP A C 1
ATOM 836 O O . ASP A 1 105 ? 13.234 -0.140 -1.827 1.00 84.00 105 ASP A O 1
ATOM 840 N N . ALA A 1 106 ? 15.317 -0.919 -1.553 1.00 83.31 106 ALA A N 1
ATOM 841 C CA . ALA A 1 106 ? 15.014 -1.678 -0.347 1.00 83.31 106 ALA A CA 1
ATOM 842 C C . ALA A 1 106 ? 14.660 -0.789 0.857 1.00 83.31 106 ALA A C 1
ATOM 844 O O . ALA A 1 106 ? 13.992 -1.267 1.772 1.00 83.31 106 ALA A O 1
ATOM 845 N N . ASP A 1 107 ? 15.120 0.462 0.893 1.00 86.12 107 ASP A N 1
ATOM 846 C CA . ASP A 1 107 ? 14.826 1.372 2.002 1.00 86.12 107 ASP A CA 1
ATOM 847 C C . ASP A 1 107 ? 13.373 1.850 1.914 1.00 86.12 107 ASP A C 1
ATOM 849 O O . ASP A 1 107 ? 12.606 1.714 2.871 1.00 86.12 107 ASP A O 1
ATOM 853 N N . GLU A 1 108 ? 12.953 2.260 0.715 1.00 86.25 108 GLU A N 1
ATOM 854 C CA . GLU A 1 108 ? 11.566 2.621 0.419 1.00 86.25 108 GLU A CA 1
ATOM 855 C C . GLU A 1 108 ? 10.622 1.430 0.624 1.00 86.25 108 GLU A C 1
ATOM 857 O O . GLU A 1 108 ? 9.578 1.557 1.267 1.00 86.25 108 GLU A O 1
ATOM 862 N N . PHE A 1 109 ? 11.032 0.237 0.178 1.00 89.19 109 PHE A N 1
ATOM 863 C CA . PHE A 1 109 ? 10.282 -0.997 0.407 1.00 89.19 109 PHE A CA 1
ATOM 864 C C . PHE A 1 109 ? 10.015 -1.253 1.895 1.00 89.19 109 PHE A C 1
ATOM 866 O O . PHE A 1 109 ? 8.875 -1.508 2.288 1.00 89.19 109 PHE A O 1
ATOM 873 N N . ASN A 1 110 ? 11.056 -1.190 2.732 1.00 88.25 110 ASN A N 1
ATOM 874 C CA . ASN A 1 110 ? 10.921 -1.442 4.166 1.00 88.25 110 ASN A CA 1
ATOM 875 C C . ASN A 1 110 ? 10.122 -0.341 4.864 1.00 88.25 110 ASN A C 1
ATOM 877 O O . ASN A 1 110 ? 9.369 -0.638 5.794 1.00 88.25 110 ASN A O 1
ATOM 881 N N . SER A 1 111 ? 10.262 0.902 4.406 1.00 89.00 111 SER A N 1
ATOM 882 C CA . SER A 1 111 ? 9.511 2.043 4.927 1.00 89.00 111 SER A CA 1
ATOM 883 C C . SER A 1 111 ? 8.013 1.858 4.690 1.00 89.00 111 SER A C 1
ATOM 885 O O . SER A 1 111 ? 7.242 1.845 5.649 1.00 89.00 111 SER A O 1
ATOM 887 N N . VAL A 1 112 ? 7.606 1.602 3.441 1.00 89.56 112 VAL A N 1
ATOM 888 C CA . VAL A 1 112 ? 6.196 1.383 3.075 1.00 89.56 112 VAL A CA 1
ATOM 889 C C . VAL A 1 112 ? 5.623 0.168 3.801 1.00 89.56 112 VAL A C 1
ATOM 891 O O . VAL A 1 112 ? 4.546 0.251 4.390 1.00 89.56 112 VAL A O 1
ATOM 894 N N . LEU A 1 113 ? 6.353 -0.950 3.818 1.00 90.38 113 LEU A N 1
ATOM 895 C CA . LEU A 1 113 ? 5.900 -2.170 4.482 1.00 90.38 113 LEU A CA 1
ATOM 896 C C . LEU A 1 113 ? 5.688 -1.958 5.987 1.00 90.38 113 LEU A C 1
ATOM 898 O O . LEU A 1 113 ? 4.687 -2.423 6.524 1.00 90.38 113 LEU A O 1
ATOM 902 N N . SER A 1 114 ? 6.599 -1.247 6.657 1.00 89.06 114 SER A N 1
ATOM 903 C CA . SER A 1 114 ? 6.506 -0.988 8.100 1.00 89.06 114 SER A CA 1
ATOM 904 C C . SER A 1 114 ? 5.347 -0.057 8.438 1.00 89.06 114 SER A C 1
ATOM 906 O O . SER A 1 114 ? 4.621 -0.319 9.391 1.00 89.06 114 SER A O 1
ATOM 908 N N . THR A 1 115 ? 5.131 0.995 7.641 1.00 89.56 115 THR A N 1
ATOM 909 C CA . THR A 1 115 ? 3.974 1.885 7.811 1.00 89.56 115 THR A CA 1
ATOM 910 C C . THR A 1 115 ? 2.663 1.124 7.648 1.00 89.56 115 THR A C 1
ATOM 912 O O . THR A 1 115 ? 1.733 1.329 8.421 1.00 89.56 115 THR A O 1
ATOM 915 N N . LEU A 1 116 ? 2.582 0.227 6.663 1.00 90.62 116 LEU A N 1
ATOM 916 C CA . LEU A 1 116 ? 1.353 -0.512 6.380 1.00 90.62 116 LEU A CA 1
ATOM 917 C C . LEU A 1 116 ? 1.114 -1.690 7.322 1.00 90.62 116 LEU A C 1
ATOM 919 O O . LEU A 1 116 ? -0.033 -2.085 7.511 1.00 90.62 116 LEU A O 1
ATOM 923 N N . ALA A 1 117 ? 2.168 -2.222 7.940 1.00 90.50 117 ALA A N 1
ATOM 924 C CA . ALA A 1 117 ? 2.060 -3.280 8.936 1.00 90.50 117 ALA A CA 1
ATOM 925 C C . ALA A 1 117 ? 1.260 -2.847 10.173 1.00 90.50 117 ALA A C 1
ATOM 927 O O . ALA A 1 117 ? 0.615 -3.693 10.784 1.00 90.50 117 ALA A O 1
ATOM 928 N N . ASP A 1 118 ? 1.234 -1.552 10.507 1.00 91.31 118 ASP A N 1
ATOM 929 C CA . ASP A 1 118 ? 0.393 -1.037 11.598 1.00 91.31 118 ASP A CA 1
ATOM 930 C C . ASP A 1 118 ? -1.105 -1.248 11.326 1.00 91.31 118 ASP A C 1
ATOM 932 O O . ASP A 1 118 ? -1.891 -1.416 12.255 1.00 91.31 118 ASP A O 1
ATOM 936 N N . PHE A 1 119 ? -1.496 -1.308 10.049 1.00 92.19 119 PHE A N 1
ATOM 937 C CA . PHE A 1 119 ? -2.866 -1.558 9.597 1.00 92.19 119 PHE A CA 1
ATOM 938 C C . PHE A 1 119 ? -3.107 -3.013 9.193 1.00 92.19 119 PHE A C 1
ATOM 940 O O . PHE A 1 119 ? -4.143 -3.316 8.599 1.00 92.19 119 PHE A O 1
ATOM 947 N N . ALA A 1 120 ? -2.167 -3.921 9.462 1.00 91.69 120 ALA A N 1
ATOM 948 C CA . ALA A 1 120 ? -2.417 -5.339 9.269 1.00 91.69 120 ALA A CA 1
ATOM 949 C C . ALA A 1 120 ? -3.554 -5.768 10.202 1.00 91.69 120 ALA A C 1
ATOM 951 O O . ALA A 1 120 ? -3.517 -5.484 11.401 1.00 91.69 120 ALA A O 1
ATOM 952 N N . LYS A 1 121 ? -4.560 -6.469 9.667 1.00 90.56 121 LYS A N 1
ATOM 953 C CA . LYS A 1 121 ? -5.498 -7.186 10.531 1.00 90.56 121 LYS A CA 1
ATOM 954 C C . LYS A 1 121 ? -4.678 -8.173 11.344 1.00 90.56 121 LYS A C 1
ATOM 956 O O . LYS A 1 121 ? -3.846 -8.884 10.769 1.00 90.56 121 LYS A O 1
ATOM 961 N N . GLU A 1 122 ? -4.905 -8.208 12.654 1.00 78.69 122 GLU A N 1
ATOM 962 C CA . GLU A 1 122 ? -4.327 -9.258 13.485 1.00 78.69 122 GLU A CA 1
ATOM 963 C C . GLU A 1 122 ? -4.638 -10.595 12.800 1.00 78.69 122 GLU A C 1
ATOM 965 O O . GLU A 1 122 ? -5.790 -10.817 12.393 1.00 78.69 122 GLU A O 1
ATOM 970 N N . PRO A 1 123 ? -3.628 -11.457 12.557 1.00 58.09 123 PRO A N 1
ATOM 971 C CA . PRO A 1 123 ? -3.928 -12.799 12.101 1.00 58.09 123 PRO A CA 1
ATOM 972 C C . PRO A 1 123 ? -4.910 -13.339 13.126 1.00 58.09 123 PRO A C 1
ATOM 974 O O . PRO A 1 123 ? -4.639 -13.214 14.315 1.00 58.09 123 PRO A O 1
ATOM 977 N N . ALA A 1 124 ? -6.064 -13.835 12.674 1.00 53.62 124 ALA A N 1
ATOM 978 C CA . ALA A 1 124 ? -7.042 -14.439 13.560 1.00 53.62 124 ALA A CA 1
ATOM 979 C C . ALA A 1 124 ? -6.320 -15.559 14.314 1.00 53.62 124 ALA A C 1
ATOM 981 O O . ALA A 1 124 ? -6.153 -16.664 13.789 1.00 53.62 124 ALA A O 1
ATOM 982 N N . GLU A 1 125 ? -5.779 -15.240 15.490 1.00 47.38 125 GLU A N 1
ATOM 983 C CA . GLU A 1 125 ? -5.159 -16.209 16.357 1.00 47.38 125 GLU A CA 1
ATOM 984 C C . GLU A 1 125 ? -6.286 -17.178 16.656 1.00 47.38 125 GLU A C 1
ATOM 986 O O . GLU A 1 125 ? -7.343 -16.7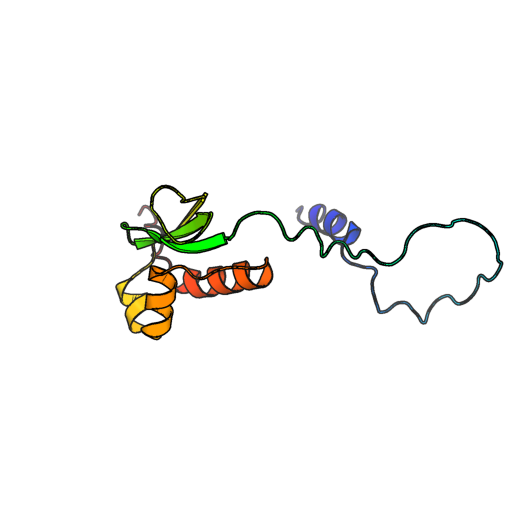99 17.165 1.00 47.38 125 GLU A O 1
ATOM 991 N N . ARG A 1 126 ? -6.090 -18.419 16.204 1.00 48.47 126 ARG A N 1
ATOM 992 C CA . ARG A 1 126 ? -6.906 -19.553 16.612 1.00 48.47 126 ARG A CA 1
ATOM 993 C C . ARG A 1 126 ? -7.012 -19.489 18.134 1.00 48.47 126 ARG A C 1
ATOM 995 O O . ARG A 1 126 ? -6.036 -19.795 18.815 1.00 48.47 126 ARG A O 1
ATOM 1002 N N . SER A 1 127 ? -8.169 -19.044 18.617 1.00 42.78 127 SER A N 1
ATOM 1003 C CA . SER A 1 127 ? -8.621 -19.307 19.980 1.00 42.78 127 SER A CA 1
ATOM 1004 C C . SER A 1 127 ? -8.815 -20.805 20.179 1.00 42.78 127 SER A C 1
ATOM 1006 O O . SER A 1 127 ? -9.142 -21.495 19.181 1.00 42.78 127 SER A O 1
#

Secondary structure (DSSP, 8-state):
---HHHHHHHHHHHS-SSS-SSS------------------TT----S--EEEEE-TTSEEEEEESS--GGGEEEEEEEB-HHHHHHHS-HHHHHHHHH-EEE-SHHHHHHHHHHHHTTBPPP----

Solvent-accessible surface area (backbone atoms only — not comparable to full-atom values): 8198 Å² total; per-residue (Å²): 142,79,77,69,66,59,56,63,58,51,57,76,78,72,73,87,82,91,84,72,87,85,69,78,83,86,85,88,84,85,85,91,84,77,89,84,77,80,90,71,68,88,73,79,70,83,72,80,71,60,32,12,42,20,55,47,98,86,40,26,41,27,35,15,67,30,70,66,46,86,95,35,63,74,44,77,78,48,47,43,36,59,72,61,40,62,73,72,43,59,65,72,56,55,52,35,30,63,60,28,39,76,42,92,48,72,65,55,43,51,50,55,50,56,64,50,54,75,33,40,50,75,73,84,70,83,122

pLDDT: mean 72.23, std 18.94, range [40.19, 93.81]

Mean predicted aligned error: 16.64 Å